Protein AF-S4RC47-F1 (afdb_monomer_lite)

Radius of gyration: 15.19 Å; chains: 1; bounding box: 41×26×42 Å

pLDDT: mean 75.84, std 15.86, range [33.41, 94.75]

InterPro domains:
  IPR037895 NudC domain-containing protein 1 [PTHR21664] (2-125)

Organism: Petromyzon marinus (NCBI:txid7757)

Structure (mmCIF, N/CA/C/O backbone):
data_AF-S4RC47-F1
#
_entry.id   AF-S4RC47-F1
#
loop_
_atom_site.group_PDB
_atom_site.id
_atom_site.type_symbol
_atom_site.label_atom_id
_atom_site.label_alt_id
_atom_site.label_comp_id
_atom_site.label_asym_id
_atom_site.label_entity_id
_atom_site.label_seq_id
_atom_site.pdbx_PDB_ins_code
_atom_site.Cartn_x
_atom_site.Cartn_y
_atom_site.Cartn_z
_atom_site.occupancy
_atom_site.B_iso_or_equiv
_atom_site.auth_seq_id
_atom_site.auth_comp_id
_atom_site.auth_asym_id
_atom_site.auth_atom_id
_atom_site.pdbx_PDB_model_num
ATOM 1 N N . LEU A 1 1 ? 26.929 2.313 8.946 1.00 33.41 1 LEU A N 1
ATOM 2 C CA . LEU A 1 1 ? 25.603 2.448 8.308 1.00 33.41 1 LEU A CA 1
ATOM 3 C C . LEU A 1 1 ? 25.153 3.893 8.477 1.00 33.41 1 LEU A C 1
ATOM 5 O O . LEU A 1 1 ? 24.708 4.271 9.552 1.00 33.41 1 LEU A O 1
ATOM 9 N N . THR A 1 2 ? 25.395 4.733 7.476 1.00 34.28 2 THR A N 1
ATOM 10 C CA . THR A 1 2 ? 24.920 6.121 7.437 1.00 34.28 2 THR A CA 1
ATOM 11 C C . THR A 1 2 ? 23.426 6.105 7.132 1.00 34.28 2 THR A C 1
ATOM 13 O O . THR A 1 2 ? 23.020 5.697 6.051 1.00 34.28 2 THR A O 1
ATOM 16 N N . CYS A 1 3 ? 22.600 6.494 8.103 1.00 36.94 3 CYS A N 1
ATOM 17 C CA . CYS A 1 3 ? 21.163 6.652 7.903 1.00 36.94 3 CYS A CA 1
ATOM 18 C C . CYS A 1 3 ? 20.924 7.939 7.099 1.00 36.94 3 CYS A C 1
ATOM 20 O O . CYS A 1 3 ? 21.033 9.042 7.635 1.00 36.94 3 CYS A O 1
ATOM 22 N N . SER A 1 4 ? 20.660 7.810 5.800 1.00 51.91 4 SER A N 1
ATOM 23 C CA . SER A 1 4 ? 20.229 8.912 4.941 1.00 51.91 4 SER A CA 1
ATOM 24 C C . SER A 1 4 ? 18.761 9.234 5.239 1.00 51.91 4 SER A C 1
ATOM 26 O O . SER A 1 4 ? 17.852 8.462 4.943 1.00 51.91 4 SER A O 1
ATOM 28 N N . HIS A 1 5 ? 18.508 10.385 5.865 1.00 50.28 5 HIS A N 1
ATOM 29 C CA . HIS A 1 5 ? 17.149 10.843 6.148 1.00 50.28 5 HIS A CA 1
ATOM 30 C C . HIS A 1 5 ? 16.464 11.292 4.847 1.00 50.28 5 HIS A C 1
ATOM 32 O O . HIS A 1 5 ? 16.756 12.368 4.328 1.00 50.28 5 HIS A O 1
ATOM 38 N N . CYS A 1 6 ? 15.545 10.478 4.327 1.00 50.69 6 CYS A N 1
ATOM 39 C CA . CYS A 1 6 ? 14.757 10.801 3.138 1.00 50.69 6 CYS A CA 1
ATOM 40 C C . CYS A 1 6 ? 13.330 11.174 3.555 1.00 50.69 6 CYS A C 1
ATOM 42 O O . CYS A 1 6 ? 12.600 10.35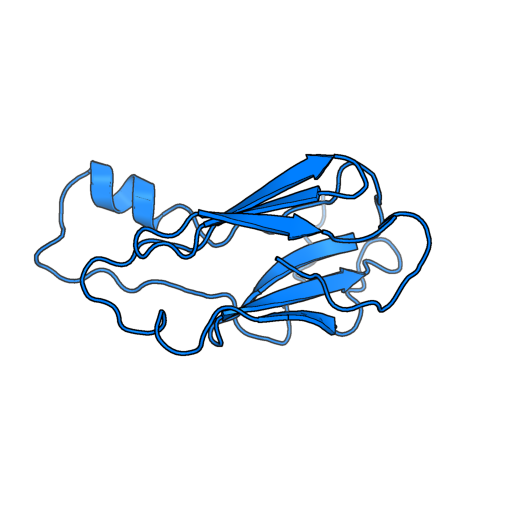2 4.109 1.00 50.69 6 CYS A O 1
ATOM 44 N N . ARG A 1 7 ? 12.929 12.429 3.323 1.00 56.97 7 ARG A N 1
ATOM 45 C CA . ARG A 1 7 ? 11.596 12.926 3.688 1.00 56.97 7 ARG A CA 1
ATOM 46 C C . ARG A 1 7 ? 10.622 12.745 2.528 1.00 56.97 7 ARG A C 1
ATOM 48 O O . ARG A 1 7 ? 10.822 13.309 1.455 1.00 56.97 7 ARG A O 1
ATOM 55 N N . VAL A 1 8 ? 9.539 12.012 2.769 1.00 59.19 8 VAL A N 1
ATOM 56 C CA . VAL A 1 8 ? 8.430 11.878 1.819 1.00 59.19 8 VAL A CA 1
ATOM 57 C C . VAL A 1 8 ? 7.672 13.211 1.731 1.00 59.19 8 VAL A C 1
ATOM 59 O O . VAL A 1 8 ? 7.368 13.824 2.754 1.00 59.19 8 VAL A O 1
ATOM 62 N N . ARG A 1 9 ? 7.412 13.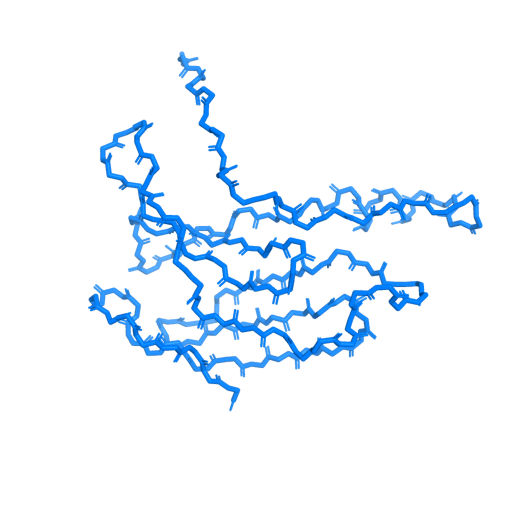703 0.510 1.00 58.03 9 ARG A N 1
ATOM 63 C CA . ARG A 1 9 ? 6.842 15.048 0.278 1.00 58.03 9 ARG A CA 1
ATOM 64 C C . ARG A 1 9 ? 5.355 15.173 0.620 1.00 58.03 9 ARG A C 1
ATOM 66 O O . ARG A 1 9 ? 4.923 16.271 0.958 1.00 58.03 9 ARG A O 1
ATOM 73 N N . ALA A 1 10 ? 4.582 14.088 0.542 1.00 60.25 10 ALA A N 1
ATOM 74 C CA . ALA A 1 10 ? 3.199 14.069 1.016 1.00 60.25 10 ALA A CA 1
ATOM 75 C C . ALA A 1 10 ? 3.161 13.404 2.395 1.00 60.25 10 ALA A C 1
ATOM 77 O O . ALA A 1 10 ? 3.670 12.294 2.547 1.00 60.25 10 ALA A O 1
ATOM 78 N N . GLY A 1 11 ? 2.603 14.102 3.388 1.00 59.56 11 GLY A N 1
ATOM 79 C CA . GLY A 1 11 ? 2.525 13.618 4.765 1.00 59.56 11 GLY A CA 1
ATOM 80 C C . GLY A 1 11 ? 1.859 12.246 4.846 1.00 59.56 11 GLY A C 1
ATOM 81 O O . GLY A 1 11 ? 0.835 12.007 4.200 1.00 59.56 11 GLY A O 1
ATOM 82 N N . VAL A 1 12 ? 2.466 11.362 5.632 1.00 64.50 12 VAL A N 1
ATOM 83 C CA . VAL A 1 12 ? 1.940 10.030 5.930 1.00 64.50 12 VAL A CA 1
ATOM 84 C C . VAL A 1 12 ? 0.650 10.179 6.738 1.00 64.50 12 VAL A C 1
ATOM 86 O O . VAL A 1 12 ? 0.547 11.091 7.565 1.00 64.50 12 VAL A O 1
ATOM 89 N N . ASP A 1 13 ? -0.347 9.335 6.462 1.00 68.31 13 ASP A N 1
ATOM 90 C CA . ASP A 1 13 ? -1.556 9.295 7.284 1.00 68.31 13 ASP A CA 1
ATOM 91 C C . ASP A 1 13 ? -1.202 8.882 8.715 1.00 68.31 13 ASP A C 1
ATOM 93 O O . ASP A 1 13 ? -0.564 7.851 8.949 1.00 68.31 13 ASP A O 1
ATOM 97 N N . GLU A 1 14 ? -1.597 9.731 9.653 1.00 61.88 14 GLU A N 1
ATOM 98 C CA . GLU A 1 14 ? -1.331 9.607 11.078 1.00 61.88 14 GLU A CA 1
ATOM 99 C C . GLU A 1 14 ? -2.673 9.715 11.786 1.00 61.88 14 GLU A C 1
ATOM 101 O O . GLU A 1 14 ? -3.432 10.655 11.546 1.00 61.88 14 GLU A O 1
ATOM 106 N N . VAL A 1 15 ? -2.971 8.743 12.643 1.00 60.62 15 VAL A N 1
ATOM 107 C CA . VAL A 1 15 ? -4.190 8.760 13.443 1.00 60.62 15 VAL A CA 1
ATOM 108 C C . VAL A 1 15 ? -3.845 9.270 14.837 1.00 60.62 15 VAL A C 1
ATOM 110 O O . VAL A 1 15 ? -3.019 8.675 15.532 1.00 60.62 15 VAL A O 1
ATOM 113 N N . GLU A 1 16 ? -4.459 10.385 15.233 1.00 62.06 16 GLU A N 1
ATOM 114 C CA . GLU A 1 16 ? -4.306 10.951 16.573 1.00 62.06 16 GLU A CA 1
ATOM 115 C C . GLU A 1 16 ? -5.125 10.142 17.589 1.00 62.06 16 GLU A C 1
ATOM 117 O O . GLU A 1 16 ? -6.277 9.783 17.347 1.00 62.06 16 GLU A O 1
ATOM 122 N N . LEU A 1 17 ? -4.510 9.832 18.730 1.00 54.00 17 LEU A N 1
ATOM 123 C CA . LEU A 1 17 ? -5.156 9.122 19.833 1.00 54.00 17 LEU A CA 1
ATOM 124 C C . LEU A 1 17 ? -6.070 10.086 20.604 1.00 54.00 17 LEU A C 1
ATOM 126 O O . LEU A 1 17 ? -5.607 11.145 21.025 1.00 54.00 17 LEU A O 1
ATOM 130 N N . SER A 1 18 ? -7.332 9.712 20.843 1.00 58.34 18 SER A N 1
ATOM 131 C CA . SER A 1 18 ? -8.187 10.406 21.819 1.00 58.34 18 SER A CA 1
ATOM 132 C C . SER A 1 18 ? -7.996 9.831 23.229 1.00 58.34 18 SER A C 1
ATOM 134 O O . SER A 1 18 ? -7.575 8.684 23.398 1.00 58.34 18 SER A O 1
ATOM 136 N N . GLU A 1 19 ? -8.294 10.625 24.262 1.00 58.50 19 GLU A N 1
ATOM 137 C CA . GLU A 1 19 ? -8.090 10.238 25.670 1.00 58.50 19 GLU A CA 1
ATOM 138 C C . GLU A 1 19 ? -8.930 9.017 26.094 1.00 58.50 19 GLU A C 1
ATOM 140 O O . GLU A 1 19 ? -8.516 8.248 26.961 1.00 58.50 19 GLU A O 1
ATOM 145 N N . ASP A 1 20 ? -10.054 8.770 25.417 1.00 58.53 20 ASP A N 1
ATOM 146 C CA . ASP A 1 20 ? -10.971 7.648 25.685 1.00 58.53 20 ASP A CA 1
ATOM 147 C C . ASP A 1 20 ? -10.392 6.275 25.297 1.00 58.53 20 ASP A C 1
ATOM 149 O O . ASP A 1 20 ? -10.937 5.222 25.632 1.00 58.53 20 ASP A O 1
ATOM 153 N N . LEU A 1 21 ? -9.278 6.279 24.569 1.00 53.34 21 LEU A N 1
ATOM 154 C CA . LEU A 1 21 ? -8.702 5.126 23.897 1.00 53.34 21 LEU A CA 1
ATOM 155 C C . LEU A 1 21 ? -7.391 4.661 24.562 1.00 53.34 21 LEU A C 1
ATOM 157 O O . LEU A 1 21 ? -6.588 3.948 23.977 1.00 53.34 21 LEU A O 1
ATOM 161 N N . TYR A 1 22 ? -7.144 5.017 25.822 1.00 56.03 22 TYR A N 1
ATOM 162 C CA . TYR A 1 22 ? -5.864 4.769 26.499 1.00 56.03 22 TYR A CA 1
ATOM 163 C C . TYR A 1 22 ? -5.728 3.348 27.096 1.00 56.03 22 TYR A C 1
ATOM 165 O O . TYR A 1 22 ? -5.578 3.154 28.300 1.00 56.03 22 TYR A O 1
ATOM 173 N N . THR A 1 23 ? -5.766 2.310 26.258 1.00 60.47 23 THR A N 1
ATOM 174 C CA . THR A 1 23 ? -5.413 0.925 26.645 1.00 60.47 23 THR A CA 1
ATOM 175 C C . THR A 1 23 ? -4.141 0.460 25.928 1.00 60.47 23 THR A C 1
ATOM 177 O O . THR A 1 23 ? -3.813 0.918 24.840 1.00 60.47 23 THR A O 1
ATOM 180 N N . ARG A 1 24 ? -3.371 -0.462 26.521 1.00 53.22 24 ARG A N 1
ATOM 181 C CA . ARG A 1 24 ? -2.114 -0.981 25.930 1.00 53.22 24 ARG A CA 1
ATOM 182 C C . ARG A 1 24 ? -2.290 -1.475 24.484 1.00 53.22 24 ARG A C 1
ATOM 184 O O . ARG A 1 24 ? -1.396 -1.303 23.658 1.00 53.22 24 ARG A O 1
ATOM 191 N N . ASP A 1 25 ? -3.443 -2.065 24.183 1.00 55.34 25 ASP A N 1
ATOM 192 C CA . ASP A 1 25 ? -3.770 -2.565 22.845 1.00 55.34 25 ASP A CA 1
ATOM 193 C C . ASP A 1 25 ? -3.993 -1.414 21.845 1.00 55.34 25 ASP A C 1
ATOM 195 O O . ASP A 1 25 ? -3.619 -1.530 20.681 1.00 55.34 25 ASP A O 1
ATOM 199 N N . HIS A 1 26 ? -4.449 -0.252 22.316 1.00 58.06 26 HIS A N 1
ATOM 200 C CA . HIS A 1 26 ? -4.558 0.975 21.529 1.00 58.06 26 HIS A CA 1
ATOM 201 C C . HIS A 1 26 ? -3.202 1.554 21.131 1.00 58.06 26 HIS A C 1
ATOM 203 O O . HIS A 1 26 ? -2.992 1.889 19.971 1.00 58.06 26 HIS A O 1
ATOM 209 N N . VAL A 1 27 ? -2.224 1.583 22.040 1.00 56.91 27 VAL A N 1
ATOM 210 C CA . VAL A 1 27 ? -0.856 2.010 21.690 1.00 56.91 27 VAL A CA 1
ATOM 211 C C . VAL A 1 27 ? -0.242 1.084 20.634 1.00 56.91 27 VAL A C 1
ATOM 213 O O . VAL A 1 27 ? 0.521 1.536 19.786 1.00 56.91 27 VAL A O 1
ATOM 216 N N . ARG A 1 28 ? -0.591 -0.209 20.640 1.00 55.25 28 ARG A N 1
ATOM 217 C CA . ARG A 1 28 ? -0.089 -1.175 19.653 1.00 55.25 28 ARG A CA 1
ATOM 218 C C . ARG A 1 28 ? -0.752 -1.010 18.284 1.00 55.25 28 ARG A C 1
ATOM 220 O O . ARG A 1 28 ? -0.054 -1.061 17.278 1.00 55.25 28 ARG A O 1
ATOM 227 N N . VAL A 1 29 ? -2.065 -0.793 18.253 1.00 55.53 29 VAL A N 1
ATOM 228 C CA . VAL A 1 29 ? -2.841 -0.628 17.014 1.00 55.53 29 VAL A CA 1
ATOM 229 C C . VAL A 1 29 ? -2.582 0.734 16.353 1.00 55.53 29 VAL A C 1
ATOM 231 O O . VAL A 1 29 ? -2.438 0.798 15.137 1.00 55.53 29 VAL A O 1
ATOM 234 N N . TYR A 1 30 ? -2.425 1.805 17.134 1.00 54.34 30 TYR A N 1
ATOM 235 C CA . TYR A 1 30 ? -2.141 3.158 16.627 1.00 54.34 30 TYR A CA 1
ATOM 236 C C . TYR A 1 30 ? -0.637 3.444 16.495 1.00 54.34 30 TYR A C 1
ATOM 238 O O . TYR A 1 30 ? -0.221 4.311 15.730 1.00 54.34 30 TYR A O 1
ATOM 246 N N . GLY A 1 31 ? 0.207 2.688 17.204 1.00 51.91 31 GLY A N 1
ATOM 247 C CA . GLY A 1 31 ? 1.664 2.715 17.048 1.00 51.91 31 GLY A CA 1
ATOM 248 C C . GLY A 1 31 ? 2.155 2.030 15.769 1.00 51.91 31 GLY A C 1
ATOM 249 O O . GLY A 1 31 ? 3.303 2.246 15.364 1.00 51.91 31 GLY A O 1
ATOM 250 N N . MET A 1 32 ? 1.296 1.249 15.103 1.00 52.47 32 MET A N 1
ATOM 251 C CA . MET A 1 32 ? 1.509 0.787 13.732 1.00 52.47 32 MET A CA 1
ATOM 252 C C . MET A 1 32 ? 1.294 1.969 12.787 1.00 52.47 32 MET A C 1
ATOM 254 O O . MET A 1 32 ? 0.223 2.195 12.225 1.00 52.47 32 MET A O 1
ATOM 258 N N . ARG A 1 33 ? 2.350 2.780 12.684 1.00 54.62 33 ARG A N 1
ATOM 259 C CA . ARG A 1 33 ? 2.528 3.796 11.646 1.00 54.62 33 ARG A CA 1
ATOM 260 C C . ARG A 1 33 ? 2.199 3.179 10.295 1.00 54.62 33 ARG A C 1
ATOM 262 O O . ARG A 1 33 ? 2.528 2.018 10.083 1.00 54.62 33 ARG A O 1
ATOM 269 N N . ASN A 1 34 ? 1.627 3.969 9.389 1.00 57.53 34 ASN A N 1
ATOM 270 C CA . ASN A 1 34 ? 1.506 3.626 7.975 1.00 57.53 34 ASN A CA 1
ATOM 271 C C . ASN A 1 34 ? 2.852 3.069 7.493 1.00 57.53 34 ASN A C 1
ATOM 273 O O . ASN A 1 34 ? 3.836 3.802 7.340 1.00 57.53 34 ASN A O 1
ATOM 277 N N . HIS A 1 35 ? 2.938 1.746 7.415 1.00 64.56 35 HIS A N 1
ATOM 278 C CA . HIS A 1 35 ? 4.195 1.091 7.138 1.00 64.56 35 HIS A CA 1
ATOM 279 C C . HIS A 1 35 ? 4.463 1.357 5.671 1.00 64.56 35 HIS A C 1
ATOM 281 O O . HIS A 1 35 ? 3.628 1.056 4.827 1.00 64.56 35 HIS A O 1
ATOM 287 N N . LEU A 1 36 ? 5.607 1.965 5.378 1.00 80.50 36 LEU A N 1
ATOM 288 C CA . LEU A 1 36 ? 6.117 1.980 4.022 1.00 80.50 36 LEU A CA 1
ATOM 289 C C . LEU A 1 36 ? 6.145 0.519 3.543 1.00 80.50 36 LEU A C 1
ATOM 291 O O . LEU A 1 36 ? 6.877 -0.298 4.104 1.00 80.50 36 LEU A O 1
ATOM 295 N N . VAL A 1 37 ? 5.304 0.180 2.572 1.00 89.06 37 VAL A N 1
ATOM 296 C CA . VAL A 1 37 ? 5.166 -1.185 2.070 1.00 89.06 37 VAL A CA 1
ATOM 297 C C . VAL A 1 37 ? 6.044 -1.320 0.843 1.00 89.06 37 VAL A C 1
ATOM 299 O O . VAL A 1 37 ? 5.763 -0.736 -0.202 1.00 89.06 37 VAL A O 1
ATOM 302 N N . ALA A 1 38 ? 7.133 -2.068 0.988 1.00 89.56 38 ALA A N 1
ATOM 303 C CA . ALA A 1 38 ? 7.943 -2.488 -0.145 1.00 89.56 38 ALA A CA 1
ATOM 304 C C . ALA A 1 38 ? 7.175 -3.525 -0.969 1.00 89.56 38 ALA A C 1
ATOM 306 O O . ALA A 1 38 ? 6.509 -4.394 -0.401 1.00 89.56 38 ALA A O 1
ATOM 307 N N . ASP A 1 39 ? 7.266 -3.429 -2.291 1.00 90.75 39 ASP A N 1
ATOM 308 C CA . ASP A 1 39 ? 6.682 -4.419 -3.190 1.00 90.75 39 ASP A CA 1
ATOM 309 C C . ASP A 1 39 ? 7.617 -5.631 -3.314 1.00 90.75 39 ASP A C 1
ATOM 311 O O . ASP A 1 39 ? 8.753 -5.477 -3.765 1.00 90.75 39 ASP A O 1
ATOM 315 N N . PRO A 1 40 ? 7.179 -6.846 -2.935 1.00 90.62 40 PRO A N 1
ATOM 316 C CA . PRO A 1 40 ? 7.994 -8.049 -3.100 1.00 90.62 40 PRO A CA 1
ATOM 317 C C . PRO A 1 40 ? 8.360 -8.355 -4.558 1.00 90.62 40 PRO A C 1
ATOM 319 O O . PRO A 1 40 ? 9.319 -9.086 -4.797 1.00 90.62 40 PRO A O 1
ATOM 322 N N . TRP A 1 41 ? 7.601 -7.816 -5.518 1.00 90.19 41 TRP A N 1
ATOM 323 C CA . TRP A 1 41 ? 7.760 -8.073 -6.949 1.00 90.19 41 TRP A CA 1
ATOM 324 C C . TRP A 1 41 ? 8.382 -6.900 -7.719 1.00 90.19 41 TRP A C 1
ATOM 326 O O . TRP A 1 41 ? 8.760 -7.070 -8.875 1.00 90.19 41 TRP A O 1
ATOM 336 N N . ASP A 1 42 ? 8.543 -5.735 -7.082 1.00 89.00 42 ASP A N 1
ATOM 337 C CA . ASP A 1 42 ? 9.263 -4.583 -7.631 1.00 89.00 42 ASP A CA 1
ATOM 338 C C . ASP A 1 42 ? 10.162 -3.952 -6.558 1.00 89.00 42 ASP A C 1
ATOM 340 O O . ASP A 1 42 ? 9.734 -3.142 -5.735 1.00 89.00 42 ASP A O 1
ATOM 344 N N . ALA A 1 43 ? 11.454 -4.283 -6.614 1.00 86.00 43 ALA 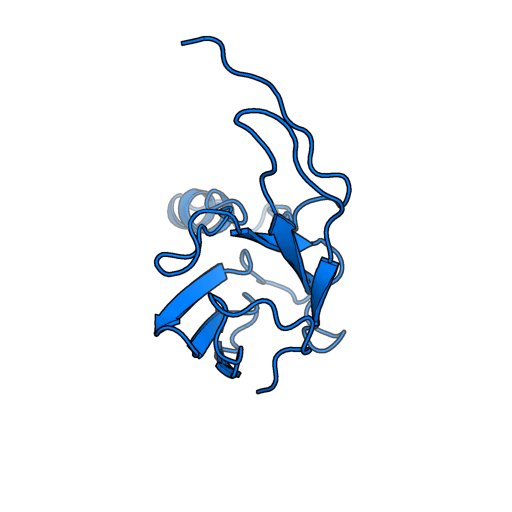A N 1
ATOM 345 C CA . ALA A 1 43 ? 12.458 -3.795 -5.669 1.00 86.00 43 ALA A CA 1
ATOM 346 C C . ALA A 1 43 ? 12.678 -2.271 -5.723 1.00 86.00 43 ALA A C 1
ATOM 348 O O . ALA A 1 43 ? 13.343 -1.716 -4.847 1.00 86.00 43 ALA A O 1
ATOM 349 N N . THR A 1 44 ? 12.156 -1.592 -6.747 1.00 87.56 44 THR A N 1
ATOM 350 C CA . THR A 1 44 ? 12.322 -0.147 -6.920 1.00 87.56 44 THR A CA 1
ATOM 351 C C . THR A 1 44 ? 11.159 0.657 -6.356 1.00 87.56 44 THR A C 1
ATOM 353 O O . THR A 1 44 ? 11.304 1.867 -6.194 1.00 87.56 44 THR A O 1
ATOM 356 N N . SER A 1 45 ? 10.031 0.028 -6.018 1.00 89.12 45 SER A N 1
ATOM 357 C CA . SER A 1 45 ? 8.826 0.736 -5.584 1.00 89.12 45 SER A CA 1
ATOM 358 C C . SER A 1 45 ? 8.482 0.480 -4.124 1.00 89.12 45 SER A C 1
ATOM 360 O O . SER A 1 45 ? 8.493 -0.641 -3.615 1.00 89.12 45 SER A O 1
ATOM 362 N N . VAL A 1 46 ? 8.089 1.558 -3.455 1.00 90.19 46 VAL A N 1
ATOM 363 C CA . VAL A 1 46 ? 7.520 1.533 -2.112 1.00 90.19 46 VAL A CA 1
ATOM 364 C C . VAL A 1 46 ? 6.205 2.297 -2.086 1.00 90.19 46 VAL A C 1
ATOM 366 O O . VAL A 1 46 ? 6.009 3.261 -2.831 1.00 90.19 46 VAL A O 1
ATOM 369 N N . TYR A 1 47 ? 5.302 1.869 -1.215 1.00 91.75 47 TYR A N 1
ATOM 370 C CA . TYR A 1 47 ? 3.938 2.369 -1.154 1.00 91.75 47 TYR A CA 1
ATOM 371 C C . TYR A 1 47 ? 3.601 2.847 0.253 1.00 91.75 47 TYR A C 1
ATOM 373 O O . TYR A 1 47 ? 4.092 2.310 1.243 1.00 91.75 47 TYR A O 1
ATOM 381 N N . TYR A 1 48 ? 2.771 3.875 0.351 1.00 90.38 48 TYR A N 1
ATOM 382 C CA . TYR A 1 48 ? 2.224 4.348 1.621 1.00 90.38 48 TYR A CA 1
ATOM 383 C C . TYR A 1 48 ? 0.879 5.025 1.379 1.00 90.38 48 TYR A C 1
ATOM 385 O O . TYR A 1 48 ? 0.570 5.406 0.247 1.00 90.38 48 TYR A O 1
ATOM 393 N N . VAL A 1 49 ? 0.086 5.210 2.433 1.00 88.31 49 VAL A N 1
ATOM 394 C CA . VAL A 1 49 ? -1.154 5.988 2.343 1.00 88.31 49 VAL A CA 1
ATOM 395 C C . VAL A 1 49 ? -0.944 7.384 2.922 1.00 88.31 49 VAL A C 1
ATOM 397 O O . VAL A 1 49 ? -0.416 7.551 4.023 1.00 88.31 49 VAL A O 1
ATOM 400 N N . ASP A 1 50 ? -1.308 8.405 2.149 1.00 86.75 50 ASP A N 1
ATOM 401 C CA . ASP A 1 50 ? -1.226 9.796 2.589 1.00 86.75 50 ASP A CA 1
ATOM 402 C C . ASP A 1 50 ? -2.456 10.226 3.403 1.00 86.75 50 ASP A C 1
ATOM 404 O O . ASP A 1 50 ? -3.499 9.573 3.386 1.00 86.75 50 ASP A O 1
ATOM 408 N N . ARG A 1 51 ? -2.357 11.377 4.080 1.00 80.19 51 ARG A N 1
ATOM 409 C CA . ARG A 1 51 ? -3.456 11.968 4.877 1.00 80.19 51 ARG A CA 1
ATOM 410 C C . ARG A 1 51 ? -4.749 12.239 4.094 1.00 80.19 51 ARG A C 1
ATOM 412 O O . ARG A 1 51 ? -5.777 12.531 4.691 1.00 80.19 51 ARG A O 1
ATOM 419 N N . ALA A 1 52 ? -4.708 12.195 2.762 1.00 82.81 52 ALA A N 1
ATOM 420 C CA . ALA A 1 52 ? -5.880 12.353 1.907 1.00 82.81 52 ALA A CA 1
ATOM 421 C C . ALA A 1 52 ? -6.497 11.000 1.497 1.00 82.81 52 ALA A C 1
ATOM 423 O O . ALA A 1 52 ? -7.358 10.970 0.615 1.00 82.81 52 ALA A O 1
ATOM 424 N N . GLY A 1 53 ? -6.054 9.888 2.095 1.00 84.69 53 GLY A N 1
ATOM 425 C CA . GLY A 1 53 ? -6.545 8.543 1.801 1.00 84.69 53 GLY A CA 1
ATOM 426 C C . GLY A 1 53 ? -6.107 8.025 0.431 1.00 84.69 53 GLY A C 1
ATOM 427 O O . GLY A 1 53 ? -6.792 7.189 -0.162 1.00 84.69 53 GLY A O 1
ATOM 428 N N . ARG A 1 54 ? -5.003 8.542 -0.122 1.00 89.88 54 ARG A N 1
ATOM 429 C CA . ARG A 1 54 ? -4.461 8.084 -1.407 1.00 89.88 54 ARG A CA 1
ATOM 430 C C . ARG A 1 54 ? -3.313 7.121 -1.174 1.00 89.88 54 ARG A C 1
ATOM 432 O O . ARG A 1 54 ? -2.398 7.436 -0.415 1.00 89.88 54 ARG A O 1
ATOM 439 N N . VAL A 1 55 ? -3.329 5.996 -1.881 1.00 92.00 55 VAL A N 1
ATOM 440 C CA . VAL A 1 55 ? -2.156 5.126 -1.980 1.00 92.00 55 VAL A CA 1
ATOM 441 C C . VAL A 1 55 ? -1.175 5.802 -2.927 1.00 92.00 55 VAL A C 1
ATOM 443 O O . VAL A 1 55 ? -1.496 6.068 -4.087 1.00 92.00 55 VAL A O 1
ATOM 446 N N . GLN A 1 56 ? 0.003 6.111 -2.411 1.00 92.19 56 GLN A N 1
ATOM 447 C CA . GLN A 1 56 ? 1.090 6.766 -3.116 1.00 92.19 56 GLN A CA 1
ATOM 448 C C . GLN A 1 56 ? 2.177 5.740 -3.413 1.00 92.19 56 GLN A C 1
ATOM 450 O O . GLN A 1 56 ? 2.637 5.054 -2.502 1.00 92.19 56 GLN A O 1
ATOM 455 N N . ARG A 1 57 ? 2.615 5.668 -4.669 1.00 92.06 57 ARG A N 1
ATOM 456 C CA . ARG A 1 57 ? 3.810 4.933 -5.087 1.00 92.06 57 ARG A CA 1
ATOM 457 C C . ARG A 1 57 ? 4.993 5.886 -5.136 1.00 92.06 57 ARG A C 1
ATOM 459 O O . ARG A 1 57 ? 4.911 6.946 -5.754 1.00 92.06 57 ARG A O 1
ATOM 466 N N . VAL A 1 58 ? 6.112 5.489 -4.551 1.00 89.69 58 VAL A N 1
ATOM 467 C CA . VAL A 1 58 ? 7.394 6.184 -4.667 1.00 89.69 58 VAL A CA 1
ATOM 468 C C . VAL A 1 58 ? 8.406 5.212 -5.234 1.00 89.69 58 VAL A C 1
ATOM 470 O O . VAL A 1 58 ? 8.592 4.127 -4.692 1.00 89.69 58 VAL A O 1
ATOM 473 N N . ARG A 1 59 ? 9.073 5.618 -6.314 1.00 87.75 59 ARG A N 1
ATOM 474 C CA . ARG A 1 59 ? 10.217 4.878 -6.839 1.00 87.75 59 ARG A CA 1
ATOM 475 C C . ARG A 1 59 ? 11.494 5.334 -6.149 1.00 87.75 59 ARG A C 1
ATOM 477 O O . ARG A 1 59 ? 11.714 6.534 -5.992 1.00 87.75 59 ARG A O 1
ATOM 484 N N . VAL A 1 60 ? 12.327 4.390 -5.752 1.00 82.75 60 VAL A N 1
ATOM 485 C CA . VAL A 1 60 ? 13.664 4.622 -5.214 1.00 82.75 60 VAL A CA 1
ATOM 486 C C . VAL A 1 60 ? 14.634 4.562 -6.391 1.00 82.75 60 VAL A C 1
ATOM 488 O O . VAL A 1 60 ? 14.855 3.502 -6.969 1.00 82.75 60 VAL A O 1
ATOM 491 N N . ALA A 1 61 ? 15.173 5.712 -6.792 1.00 69.69 61 ALA A N 1
ATOM 492 C CA . ALA A 1 61 ? 16.141 5.812 -7.878 1.00 69.69 61 ALA A CA 1
ATOM 493 C C . ALA A 1 61 ? 17.535 6.009 -7.276 1.00 69.69 61 ALA A C 1
ATOM 495 O O . ALA A 1 61 ? 17.817 7.084 -6.770 1.00 69.69 61 ALA A O 1
ATOM 496 N N . LEU A 1 62 ? 18.409 4.996 -7.333 1.00 64.94 62 LEU A N 1
ATOM 497 C CA . LEU A 1 62 ? 19.694 4.957 -6.605 1.00 64.94 62 LEU A CA 1
ATOM 498 C C . LEU A 1 62 ? 19.521 5.076 -5.077 1.00 64.94 62 LEU A C 1
ATOM 500 O O . LEU A 1 62 ? 18.543 5.620 -4.571 1.00 64.94 62 LEU A O 1
ATOM 504 N N . ASP A 1 63 ? 20.498 4.563 -4.333 1.00 64.81 63 ASP A N 1
ATOM 505 C CA . ASP A 1 63 ? 20.428 4.169 -2.912 1.00 64.81 63 ASP A CA 1
ATOM 506 C C . ASP A 1 63 ? 19.971 5.249 -1.899 1.00 64.81 63 ASP A C 1
ATOM 508 O O . ASP A 1 63 ? 19.879 4.981 -0.702 1.00 64.81 63 ASP A O 1
ATOM 512 N N . THR A 1 64 ? 19.694 6.483 -2.338 1.00 59.88 64 THR A N 1
ATOM 513 C CA . THR A 1 64 ? 19.252 7.597 -1.485 1.00 59.88 64 THR A CA 1
ATOM 514 C C . THR A 1 64 ? 18.245 8.574 -2.116 1.00 59.88 64 THR A C 1
ATOM 516 O O . THR A 1 64 ? 17.853 9.522 -1.434 1.00 59.88 64 THR A O 1
ATOM 519 N N . TYR A 1 65 ? 17.791 8.398 -3.368 1.00 73.62 65 TYR A N 1
ATOM 520 C CA . TYR A 1 65 ? 16.858 9.353 -3.988 1.00 73.62 65 TYR A CA 1
ATOM 521 C C . TYR A 1 65 ? 15.450 8.769 -4.142 1.00 73.62 65 TYR A C 1
ATOM 523 O O . TYR A 1 65 ? 15.212 7.801 -4.861 1.00 73.62 65 TYR A O 1
ATOM 531 N N . LEU A 1 66 ? 14.491 9.398 -3.462 1.00 78.94 66 LEU A N 1
ATOM 532 C CA . LEU A 1 66 ? 13.070 9.116 -3.627 1.00 78.94 66 LEU A CA 1
ATOM 533 C C . LEU A 1 66 ? 12.518 9.963 -4.775 1.00 78.94 66 LEU A C 1
ATOM 535 O O . LEU A 1 66 ? 12.602 11.193 -4.754 1.00 78.94 66 LEU A O 1
ATOM 539 N N . GLY A 1 67 ? 11.923 9.296 -5.758 1.00 82.62 67 GLY A N 1
ATOM 540 C CA . GLY A 1 67 ? 11.159 9.927 -6.821 1.00 82.62 67 GLY A CA 1
ATOM 541 C C . GLY A 1 67 ? 9.923 10.660 -6.293 1.00 82.62 67 GLY A C 1
ATOM 542 O O . GLY A 1 67 ? 9.555 10.586 -5.118 1.00 82.62 67 GLY A O 1
ATOM 543 N N . THR A 1 68 ? 9.256 11.388 -7.185 1.00 87.19 68 THR A N 1
ATOM 544 C CA . THR A 1 68 ? 8.009 12.079 -6.832 1.00 87.19 68 THR A CA 1
ATOM 545 C C . THR A 1 68 ? 6.911 11.047 -6.539 1.00 87.19 68 THR A C 1
ATOM 547 O O . THR A 1 68 ? 6.712 10.163 -7.371 1.00 87.19 68 THR A O 1
ATOM 550 N N . PRO A 1 69 ? 6.194 11.141 -5.399 1.00 89.81 69 PRO A N 1
ATOM 551 C CA . PRO A 1 69 ? 5.059 10.267 -5.119 1.00 89.81 69 PRO A CA 1
ATOM 552 C C . PRO A 1 69 ? 3.976 10.377 -6.199 1.00 89.81 69 PRO A C 1
ATOM 554 O O . PRO A 1 69 ? 3.564 11.486 -6.550 1.00 89.81 69 PRO A O 1
ATOM 557 N N . VAL A 1 70 ? 3.517 9.234 -6.709 1.00 91.12 70 VAL A N 1
ATOM 558 C CA . VAL A 1 70 ? 2.455 9.126 -7.717 1.00 91.12 70 VAL A CA 1
ATOM 559 C C . VAL A 1 70 ? 1.239 8.439 -7.088 1.00 91.12 70 VAL A C 1
ATOM 561 O O . VAL A 1 70 ? 1.379 7.319 -6.592 1.00 91.12 70 VAL A O 1
ATOM 564 N N . PRO A 1 71 ? 0.045 9.057 -7.103 1.00 92.06 71 PRO A N 1
ATOM 565 C CA . PRO A 1 71 ? -1.150 8.429 -6.560 1.00 92.06 71 PRO A CA 1
ATOM 566 C C . PRO A 1 71 ? -1.611 7.299 -7.484 1.00 92.06 71 PRO A C 1
ATOM 568 O O . PRO A 1 71 ? -1.910 7.542 -8.650 1.00 92.06 71 PRO A O 1
ATOM 571 N N . VAL A 1 72 ? -1.705 6.083 -6.950 1.00 93.38 72 VAL A N 1
ATOM 572 C CA . VAL A 1 72 ? -2.159 4.891 -7.691 1.00 93.38 72 VAL A CA 1
ATOM 573 C C . VAL A 1 72 ? -3.575 4.468 -7.310 1.00 93.38 72 VAL A C 1
ATOM 575 O O . VAL A 1 72 ? -4.249 3.817 -8.094 1.00 93.38 72 VAL A O 1
ATOM 578 N N . PHE A 1 73 ? -4.063 4.871 -6.135 1.00 92.81 73 PHE A N 1
ATOM 579 C CA . PHE A 1 73 ? -5.423 4.581 -5.681 1.00 92.81 73 PHE A CA 1
ATOM 580 C C . PHE A 1 73 ? -5.933 5.674 -4.737 1.00 92.81 73 PHE A C 1
ATOM 582 O O . PHE A 1 73 ? -5.141 6.390 -4.115 1.00 92.81 73 PHE A O 1
ATOM 589 N N . ARG A 1 74 ? -7.255 5.794 -4.589 1.00 90.88 74 ARG A N 1
ATOM 590 C CA . ARG A 1 74 ? -7.894 6.703 -3.631 1.00 90.88 74 ARG A CA 1
ATOM 591 C C . ARG A 1 74 ? -9.055 6.006 -2.927 1.00 90.88 74 ARG A C 1
ATOM 593 O O . ARG A 1 74 ? -9.991 5.567 -3.584 1.00 90.88 74 ARG A O 1
ATOM 600 N N . LEU A 1 75 ? -9.014 5.987 -1.597 1.00 86.94 75 LEU A N 1
ATOM 601 C CA . LEU A 1 75 ? -10.142 5.584 -0.759 1.00 86.94 75 LEU A CA 1
ATOM 602 C C . LEU A 1 75 ? -11.323 6.550 -0.946 1.00 86.94 75 LEU A C 1
ATOM 604 O O . LEU A 1 75 ? -11.129 7.751 -1.156 1.00 86.94 75 LEU A O 1
ATOM 608 N N . ALA A 1 76 ? -12.554 6.042 -0.845 1.00 79.25 76 ALA A N 1
ATOM 609 C CA . ALA A 1 76 ? -13.741 6.894 -0.837 1.00 79.25 76 ALA A CA 1
ATOM 610 C C . ALA A 1 76 ? -13.618 7.952 0.281 1.00 79.25 76 ALA A C 1
ATOM 612 O O . ALA A 1 76 ? -13.146 7.661 1.379 1.00 79.25 76 ALA A O 1
ATOM 613 N N . ARG A 1 77 ? -13.992 9.204 -0.019 1.00 63.38 77 ARG A N 1
ATOM 614 C CA . ARG A 1 77 ? -13.627 10.430 0.732 1.00 63.38 77 ARG A CA 1
ATOM 615 C C . ARG A 1 77 ? -14.239 10.550 2.144 1.00 63.38 77 ARG A C 1
ATOM 617 O O . ARG A 1 77 ? -14.217 11.630 2.718 1.00 63.38 77 ARG A O 1
ATOM 624 N N . GLU A 1 78 ? -14.775 9.476 2.705 1.00 62.81 78 GLU A N 1
ATOM 625 C CA . GLU A 1 78 ? -15.561 9.475 3.948 1.00 62.81 78 GLU A CA 1
ATOM 626 C C . GLU A 1 78 ? -14.823 8.844 5.140 1.00 62.81 78 GLU A C 1
ATOM 628 O O . GLU A 1 78 ? -15.301 8.904 6.267 1.00 62.81 78 GLU A O 1
ATOM 633 N N . VAL A 1 79 ? -13.628 8.291 4.914 1.00 59.53 79 VAL A N 1
ATOM 634 C CA . VAL A 1 79 ? -12.838 7.604 5.952 1.00 59.53 79 VAL A CA 1
ATOM 635 C C . VAL A 1 79 ? -12.091 8.589 6.871 1.00 59.53 79 VAL A C 1
ATOM 637 O O . VAL A 1 79 ? -11.829 8.308 8.042 1.00 59.53 79 VAL A O 1
ATOM 640 N N . ALA A 1 80 ? -11.731 9.770 6.358 1.00 59.84 80 ALA A N 1
ATOM 641 C CA . ALA A 1 80 ? -11.008 10.780 7.126 1.00 59.84 80 ALA A CA 1
ATOM 642 C C . ALA A 1 80 ? -11.931 11.404 8.188 1.00 59.84 80 ALA A C 1
ATOM 644 O O . ALA A 1 80 ? -12.791 12.221 7.867 1.00 59.84 80 ALA A O 1
ATOM 645 N N . GLY A 1 81 ? -11.742 11.015 9.453 1.00 60.91 81 GLY A N 1
ATOM 646 C CA . GLY A 1 81 ? -12.517 11.518 10.592 1.00 60.91 81 GLY A CA 1
ATOM 647 C C . GLY A 1 81 ? -13.582 10.560 11.129 1.00 60.91 81 GLY A C 1
ATOM 648 O O . GLY A 1 81 ? -14.346 10.956 12.007 1.00 60.91 81 GLY A O 1
ATOM 649 N N . SER A 1 82 ? -13.642 9.311 10.650 1.00 67.19 82 SER A N 1
ATOM 650 C CA . SER A 1 82 ? -14.526 8.305 11.246 1.00 67.19 82 SER A CA 1
ATOM 651 C C . SER A 1 82 ? -14.121 8.037 12.710 1.00 67.19 82 SER A C 1
ATOM 653 O O . SER A 1 82 ? -12.949 7.738 12.970 1.00 67.19 82 SER A O 1
ATOM 655 N N . PRO A 1 83 ? -15.048 8.143 13.681 1.00 66.94 83 PRO A N 1
ATOM 656 C CA . PRO A 1 83 ? -14.736 7.890 15.084 1.00 66.94 83 PRO A CA 1
ATOM 657 C C . PRO A 1 83 ? -14.295 6.435 15.279 1.00 66.94 83 PRO A C 1
ATOM 659 O O . PRO A 1 83 ? -14.914 5.516 14.747 1.00 66.94 83 PRO A O 1
ATOM 662 N N . GLY A 1 84 ? -13.210 6.227 16.028 1.00 68.56 84 GLY A N 1
ATOM 663 C CA . GLY A 1 84 ? -12.638 4.894 16.256 1.00 68.56 84 GLY A CA 1
ATOM 664 C C . GLY A 1 84 ? -11.838 4.326 15.079 1.00 68.56 84 GLY A C 1
ATOM 665 O O . GLY A 1 84 ? -11.452 3.160 15.125 1.00 68.56 84 GLY A O 1
ATOM 666 N N . ARG A 1 85 ? -11.563 5.126 14.037 1.00 75.56 85 ARG A N 1
ATOM 667 C CA . ARG A 1 85 ? -10.663 4.722 12.954 1.00 75.56 85 ARG A CA 1
ATOM 668 C C . ARG A 1 85 ? -9.272 4.407 13.503 1.00 75.56 85 ARG A C 1
ATOM 670 O O . ARG A 1 85 ? -8.730 5.162 14.310 1.00 75.56 85 ARG A O 1
ATOM 677 N N . VAL A 1 86 ? -8.693 3.321 13.009 1.00 75.31 86 VAL A N 1
ATOM 678 C CA . VAL A 1 86 ? -7.295 2.928 13.221 1.00 75.31 86 VAL A CA 1
ATOM 679 C C . VAL A 1 86 ? -6.460 3.236 11.974 1.00 75.31 86 VAL A C 1
ATOM 681 O O . VAL A 1 86 ? -7.001 3.623 10.937 1.00 75.31 86 VAL A O 1
ATOM 684 N N . SER A 1 87 ? -5.137 3.078 12.044 1.00 77.25 87 SER A N 1
ATOM 685 C CA . SER A 1 87 ? -4.258 3.301 10.890 1.00 77.25 87 SER A CA 1
ATOM 686 C C . SER A 1 87 ? -4.683 2.472 9.675 1.00 77.25 87 SER A C 1
ATOM 688 O O . SER A 1 87 ? -4.911 1.263 9.776 1.00 77.25 87 SER A O 1
ATOM 690 N N . THR A 1 88 ? -4.720 3.104 8.501 1.00 83.69 88 THR A N 1
ATOM 691 C CA . THR A 1 88 ? -4.827 2.374 7.234 1.00 83.69 88 THR A CA 1
ATOM 692 C C . THR A 1 88 ? -3.615 1.465 7.058 1.00 83.69 88 THR A C 1
ATOM 694 O O . THR A 1 88 ? -2.482 1.837 7.368 1.00 83.69 88 THR A O 1
ATOM 697 N N . SER A 1 89 ? -3.857 0.262 6.547 1.00 85.56 89 SER A N 1
ATOM 698 C CA . SER A 1 89 ? -2.817 -0.738 6.309 1.00 85.56 89 SER A CA 1
ATOM 699 C C . SER A 1 89 ? -2.999 -1.381 4.945 1.00 85.56 89 SER A C 1
ATOM 701 O O . SER A 1 89 ? -4.116 -1.484 4.438 1.00 85.56 89 SER A O 1
ATOM 703 N N . MET A 1 90 ? -1.895 -1.811 4.340 1.00 89.62 90 MET A N 1
ATOM 704 C CA . MET A 1 90 ? -1.917 -2.492 3.052 1.00 89.62 90 MET A CA 1
ATOM 705 C C . MET A 1 90 ? -0.957 -3.676 3.033 1.00 89.62 90 MET A C 1
ATOM 707 O O . MET A 1 90 ? 0.038 -3.696 3.758 1.00 89.62 90 MET A O 1
ATOM 711 N N . HIS A 1 91 ? -1.254 -4.655 2.186 1.00 91.62 91 HIS A N 1
ATOM 712 C CA . HIS A 1 91 ? -0.421 -5.832 1.987 1.00 91.62 91 HIS A CA 1
ATOM 713 C C . HIS A 1 91 ? -0.547 -6.325 0.547 1.00 91.62 91 HIS A C 1
ATOM 715 O O . HIS A 1 91 ? -1.654 -6.436 0.023 1.00 91.62 91 HIS A O 1
ATOM 721 N N . PHE A 1 92 ? 0.564 -6.665 -0.099 1.00 93.38 92 PHE A N 1
ATOM 722 C CA . PHE A 1 92 ? 0.513 -7.246 -1.435 1.00 93.38 92 PHE A CA 1
ATOM 723 C C . PHE A 1 92 ? 0.230 -8.748 -1.366 1.00 93.38 92 PHE A C 1
ATOM 725 O O . PHE A 1 92 ? 0.933 -9.497 -0.694 1.00 93.38 92 PHE A O 1
ATOM 732 N N . LEU A 1 93 ? -0.829 -9.189 -2.043 1.00 93.25 93 LEU A N 1
ATOM 733 C CA . LEU A 1 93 ? -1.273 -10.588 -2.043 1.00 93.25 93 LEU A CA 1
ATOM 734 C C . LEU A 1 93 ? -0.635 -11.390 -3.186 1.00 93.25 93 LEU A C 1
ATOM 736 O O . LEU A 1 93 ? -0.458 -12.597 -3.070 1.00 93.25 93 LEU A O 1
ATOM 740 N N . SER A 1 94 ? -0.334 -10.719 -4.300 1.00 93.12 94 SER A N 1
ATOM 741 C CA . SER A 1 94 ? 0.323 -11.274 -5.491 1.00 93.12 94 SER A CA 1
ATOM 742 C C . SER A 1 94 ? 0.909 -10.142 -6.349 1.00 93.12 94 SER A C 1
ATOM 744 O O . SER A 1 94 ? 0.711 -8.965 -6.031 1.00 93.12 94 SER A O 1
ATOM 746 N N . GLU A 1 95 ? 1.545 -10.477 -7.474 1.00 91.50 95 GLU A N 1
ATOM 747 C CA . GLU A 1 95 ? 2.067 -9.540 -8.493 1.00 91.50 95 GLU A CA 1
ATOM 748 C C . GLU A 1 95 ? 1.042 -8.510 -8.984 1.00 91.50 95 GLU A C 1
ATOM 750 O O . GLU A 1 95 ? 1.415 -7.397 -9.350 1.00 91.50 95 GLU A O 1
ATOM 755 N N . GLU A 1 96 ? -0.248 -8.855 -8.930 1.00 93.12 96 GLU A N 1
ATOM 756 C CA . GLU A 1 96 ? -1.332 -8.046 -9.498 1.00 93.12 96 GLU A CA 1
ATOM 757 C C . GLU A 1 96 ? -2.436 -7.695 -8.492 1.00 93.12 96 GLU A C 1
ATOM 759 O O . GLU A 1 96 ? -3.434 -7.066 -8.854 1.00 93.12 96 GLU A O 1
ATOM 764 N N . ARG A 1 97 ? -2.286 -8.102 -7.221 1.00 94.06 97 ARG A N 1
ATOM 765 C CA . ARG A 1 97 ? -3.297 -7.876 -6.175 1.00 94.06 97 ARG A CA 1
ATOM 766 C C . ARG A 1 97 ? -2.723 -7.267 -4.905 1.00 94.06 97 ARG A C 1
ATOM 768 O O . ARG A 1 97 ? -1.698 -7.728 -4.398 1.00 94.06 97 ARG A O 1
ATOM 775 N N . ALA A 1 98 ? -3.461 -6.326 -4.325 1.00 94.56 98 ALA A N 1
ATOM 776 C CA . ALA A 1 98 ? -3.187 -5.763 -3.006 1.00 94.56 98 ALA A CA 1
ATOM 777 C C . ALA A 1 98 ? -4.438 -5.805 -2.120 1.00 94.56 98 ALA A C 1
ATOM 779 O O . ALA A 1 98 ? -5.547 -5.609 -2.597 1.00 94.56 98 ALA A O 1
ATOM 780 N N . ALA A 1 99 ? -4.261 -6.043 -0.826 1.00 93.94 99 ALA A N 1
ATOM 781 C CA . ALA A 1 99 ? -5.269 -5.801 0.194 1.00 93.94 99 ALA A CA 1
ATOM 782 C C . ALA A 1 99 ? -5.040 -4.411 0.798 1.00 93.94 99 ALA A C 1
ATOM 784 O O . ALA A 1 99 ? -3.904 -4.072 1.132 1.00 93.94 99 ALA A O 1
ATOM 785 N N . LEU A 1 100 ? -6.104 -3.629 0.964 1.00 91.69 100 LEU A N 1
ATOM 786 C CA . LEU A 1 100 ? -6.086 -2.312 1.596 1.00 91.69 100 LEU A CA 1
ATOM 787 C C . LEU A 1 100 ? -7.205 -2.240 2.638 1.00 91.69 100 LEU A C 1
ATOM 789 O O . LEU A 1 100 ? -8.379 -2.339 2.299 1.00 91.69 100 LEU A O 1
ATOM 793 N N . CYS A 1 101 ? -6.842 -2.063 3.903 1.00 89.25 101 CYS A N 1
ATOM 794 C CA . CYS A 1 101 ? -7.785 -1.843 4.992 1.00 89.25 101 CYS A CA 1
ATOM 795 C C . CYS A 1 101 ? -7.854 -0.348 5.302 1.00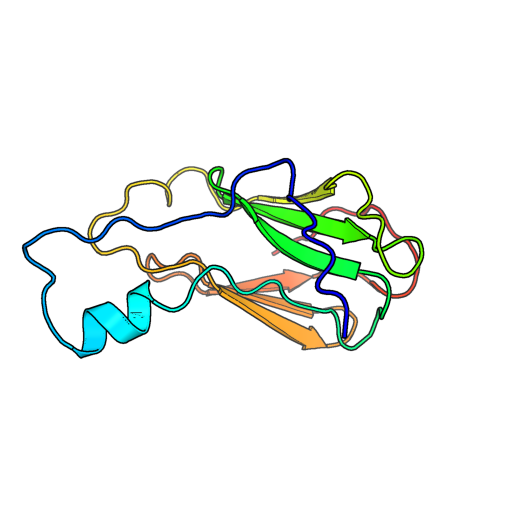 89.25 101 CYS A C 1
ATOM 797 O O . CYS A 1 101 ? -6.836 0.256 5.643 1.00 89.25 101 CYS A O 1
ATOM 799 N N . ASP A 1 102 ? -9.042 0.245 5.211 1.00 85.62 102 ASP A N 1
ATOM 800 C CA . ASP A 1 102 ? -9.256 1.683 5.419 1.00 85.62 102 ASP A CA 1
ATOM 801 C C . ASP A 1 102 ? -9.099 2.129 6.888 1.00 85.62 102 ASP A C 1
ATOM 803 O O . ASP A 1 102 ? -8.938 3.320 7.170 1.00 85.62 102 ASP A O 1
ATOM 807 N N . GLY A 1 103 ? -9.077 1.169 7.816 1.00 80.56 103 GLY A N 1
ATOM 808 C CA . GLY A 1 103 ? -9.006 1.403 9.255 1.00 80.56 103 GLY A CA 1
ATOM 809 C C . GLY A 1 103 ? -10.346 1.786 9.891 1.00 80.56 103 GLY A C 1
ATOM 810 O O . GLY A 1 103 ? -10.395 2.005 11.095 1.00 80.56 103 GLY A O 1
ATOM 811 N N . ALA A 1 104 ? -11.428 1.849 9.113 1.00 83.38 104 ALA A N 1
ATOM 812 C CA . ALA A 1 104 ? -12.791 2.155 9.550 1.00 83.38 104 ALA A CA 1
ATOM 813 C C . ALA A 1 104 ? -13.752 0.955 9.398 1.00 83.38 104 ALA A C 1
ATOM 815 O O . ALA A 1 104 ? -14.951 1.087 9.632 1.00 83.38 104 ALA A O 1
ATOM 816 N N . GLY A 1 105 ? -13.227 -0.225 9.046 1.00 80.69 105 GLY A N 1
ATOM 817 C CA . GLY A 1 105 ? -13.981 -1.480 8.962 1.00 80.69 105 GLY A CA 1
ATOM 818 C C . GLY A 1 105 ? -14.129 -2.041 7.547 1.00 80.69 105 GLY A C 1
ATOM 819 O O . GLY A 1 105 ? -14.745 -3.094 7.386 1.00 80.69 105 GLY A O 1
ATOM 820 N N . THR A 1 106 ? -13.541 -1.396 6.535 1.00 87.31 106 THR A N 1
ATOM 821 C CA . THR A 1 106 ? -13.578 -1.863 5.145 1.00 87.31 106 THR A CA 1
ATOM 822 C C . THR A 1 106 ? -12.243 -2.475 4.739 1.00 87.31 106 THR A C 1
ATOM 824 O O . THR A 1 106 ? -11.186 -1.849 4.849 1.00 87.31 106 THR A O 1
ATOM 827 N N . LEU A 1 107 ? -12.302 -3.690 4.192 1.00 90.12 107 LEU A N 1
ATOM 828 C CA . LEU A 1 107 ? -11.189 -4.340 3.509 1.00 90.12 107 LEU A CA 1
ATOM 829 C C . LEU A 1 107 ? -11.459 -4.345 2.003 1.00 90.12 107 LEU A C 1
ATOM 831 O O . LEU A 1 107 ? -12.436 -4.931 1.543 1.00 90.12 107 LEU A O 1
ATOM 835 N N . LEU A 1 108 ? -10.572 -3.716 1.244 1.00 92.69 108 LEU A N 1
ATOM 836 C CA . LEU A 1 108 ? -10.595 -3.680 -0.212 1.00 92.69 108 LEU A CA 1
ATOM 837 C C . LEU A 1 108 ? -9.551 -4.653 -0.758 1.00 92.69 108 LEU A C 1
ATOM 839 O O . LEU A 1 108 ? -8.417 -4.692 -0.277 1.00 92.69 108 LEU A O 1
ATOM 843 N N . VAL A 1 109 ? -9.923 -5.409 -1.787 1.00 94.75 109 VAL A N 1
ATOM 844 C CA . VAL A 1 109 ? -8.978 -6.156 -2.621 1.00 94.75 109 VAL A CA 1
ATOM 845 C C . VAL A 1 109 ? -8.854 -5.386 -3.922 1.00 94.75 109 VAL A C 1
ATOM 847 O O . VAL A 1 109 ? -9.857 -5.132 -4.566 1.00 94.75 109 VAL A O 1
ATOM 850 N N . LEU A 1 110 ? -7.639 -4.985 -4.273 1.00 94.69 110 LEU A N 1
ATOM 851 C CA . LEU A 1 110 ? -7.357 -4.118 -5.406 1.00 94.69 110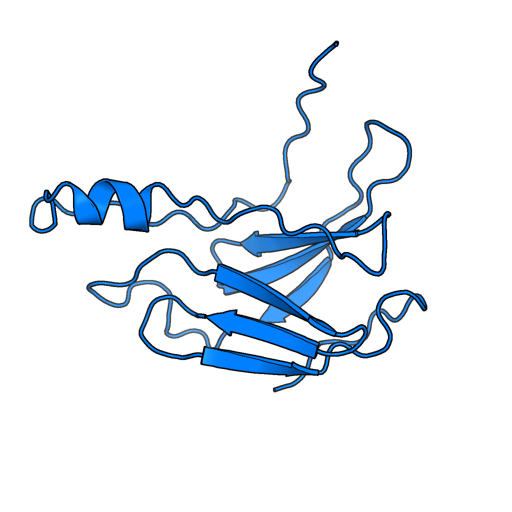 LEU A CA 1
ATOM 852 C C . LEU A 1 110 ? -6.675 -4.906 -6.521 1.00 94.69 110 LEU A C 1
ATOM 854 O O . LEU A 1 110 ? -5.752 -5.685 -6.260 1.00 94.69 110 LEU A O 1
ATOM 858 N N . HIS A 1 111 ? -7.095 -4.675 -7.761 1.00 94.25 111 HIS A N 1
ATOM 859 C CA . HIS A 1 111 ? -6.345 -5.008 -8.963 1.00 94.25 111 HIS A CA 1
ATOM 860 C C . HIS A 1 111 ? -5.302 -3.921 -9.228 1.00 94.25 111 HIS A C 1
ATOM 862 O O . HIS A 1 111 ? -5.643 -2.762 -9.451 1.00 94.25 111 HIS A O 1
ATOM 868 N N . THR A 1 112 ? -4.024 -4.290 -9.229 1.00 92.50 112 THR A N 1
ATOM 869 C CA . THR A 1 112 ? -2.922 -3.334 -9.413 1.00 92.50 112 THR A CA 1
ATOM 870 C C . THR A 1 112 ? -2.329 -3.348 -10.817 1.00 92.50 112 THR A C 1
ATOM 872 O O . THR A 1 112 ? -1.504 -2.495 -11.130 1.00 92.50 112 THR A O 1
ATOM 875 N N . GLY A 1 113 ? -2.683 -4.353 -11.627 1.00 88.12 113 GLY A N 1
ATOM 876 C CA . GLY A 1 113 ? -1.931 -4.707 -12.833 1.00 88.12 113 GLY A CA 1
ATOM 877 C C . GLY A 1 113 ? -0.553 -5.282 -12.493 1.00 88.12 113 GLY A C 1
ATOM 878 O O . GLY A 1 113 ? -0.197 -5.396 -11.317 1.00 88.12 113 GLY A O 1
ATOM 879 N N . ALA A 1 114 ? 0.219 -5.639 -13.519 1.00 84.81 114 ALA A N 1
ATOM 880 C CA . ALA A 1 114 ? 1.562 -6.190 -13.371 1.00 84.81 114 ALA A CA 1
ATOM 881 C C . ALA A 1 114 ? 2.545 -5.110 -12.891 1.00 84.81 114 ALA A C 1
ATOM 883 O O . ALA A 1 114 ? 3.143 -4.420 -13.705 1.00 84.81 114 ALA A O 1
ATOM 884 N N . ARG A 1 115 ? 2.730 -4.958 -11.572 1.00 87.69 115 ARG A N 1
ATOM 885 C CA . ARG A 1 115 ? 3.493 -3.830 -10.988 1.00 87.69 115 ARG A CA 1
ATOM 886 C C . ARG A 1 115 ? 4.977 -3.803 -11.370 1.00 87.69 115 ARG A C 1
ATOM 888 O O . ARG A 1 115 ? 5.561 -2.725 -11.405 1.00 87.69 115 ARG A O 1
ATOM 895 N N . ALA A 1 116 ? 5.559 -4.960 -11.697 1.00 79.00 116 ALA A N 1
ATOM 896 C CA . ALA A 1 116 ? 6.932 -5.081 -12.197 1.00 79.00 116 ALA A CA 1
ATOM 897 C C . ALA A 1 116 ? 7.104 -4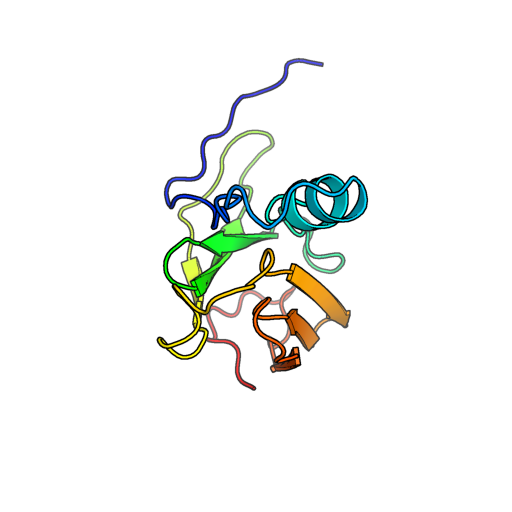.549 -13.632 1.00 79.00 116 ALA A C 1
ATOM 899 O O . ALA A 1 116 ? 8.206 -4.194 -14.047 1.00 79.00 116 ALA A O 1
ATOM 900 N N . VAL A 1 117 ? 6.016 -4.499 -14.402 1.00 75.56 117 VAL A N 1
ATOM 901 C CA . VAL A 1 117 ? 5.983 -3.886 -15.728 1.00 75.56 117 VAL A CA 1
ATOM 902 C C . VAL A 1 117 ? 5.457 -2.478 -15.516 1.00 75.56 117 VAL A C 1
ATOM 904 O O . VAL A 1 117 ? 4.364 -2.307 -14.999 1.00 75.56 117 VAL A O 1
ATOM 907 N N . GLU A 1 118 ? 6.242 -1.456 -15.843 1.00 63.59 118 GLU A N 1
ATOM 908 C CA . GLU A 1 118 ? 5.940 -0.069 -15.474 1.00 63.59 118 GLU A CA 1
ATOM 909 C C . GLU A 1 118 ? 4.614 0.463 -16.059 1.00 63.59 118 GLU A C 1
ATOM 911 O O . GLU A 1 118 ? 4.593 1.184 -17.054 1.00 63.59 118 GLU A O 1
ATOM 916 N N . THR A 1 119 ? 3.490 0.156 -15.415 1.00 65.88 119 THR A N 1
ATOM 917 C CA . THR A 1 119 ? 2.186 0.719 -15.745 1.00 65.88 119 THR A CA 1
ATOM 918 C C . THR A 1 119 ? 1.858 1.815 -14.742 1.00 65.88 119 THR A C 1
ATOM 920 O O . THR A 1 119 ? 1.785 1.569 -13.536 1.00 65.88 119 THR A O 1
ATOM 923 N N . ASP A 1 120 ? 1.612 3.027 -15.232 1.00 68.38 120 ASP A N 1
ATOM 924 C CA . ASP A 1 120 ? 1.032 4.132 -14.451 1.00 68.38 120 ASP A CA 1
ATOM 925 C C . ASP A 1 120 ? -0.499 4.003 -14.331 1.00 68.38 120 ASP A C 1
ATOM 927 O O . ASP A 1 120 ? -1.215 4.987 -14.147 1.00 68.38 120 ASP A O 1
ATOM 931 N N . ALA A 1 121 ? -1.013 2.778 -14.465 1.00 77.62 121 ALA A N 1
ATOM 932 C CA . ALA A 1 121 ? -2.429 2.489 -14.358 1.00 77.62 121 ALA A CA 1
ATOM 933 C C . ALA A 1 121 ? -2.913 2.730 -12.922 1.00 77.62 121 ALA A C 1
ATOM 935 O O . ALA A 1 121 ? -2.271 2.321 -11.949 1.00 77.62 121 ALA A O 1
ATOM 936 N N . ALA A 1 122 ? -4.065 3.388 -12.802 1.00 87.62 122 ALA A N 1
ATOM 937 C CA . ALA A 1 122 ? -4.768 3.477 -11.534 1.00 87.62 122 ALA A CA 1
ATOM 938 C C . ALA A 1 122 ? -5.223 2.076 -11.108 1.00 87.62 122 ALA A C 1
ATOM 940 O O . ALA A 1 122 ? -5.644 1.273 -11.938 1.00 87.62 122 ALA A O 1
ATOM 941 N N . TRP A 1 123 ? -5.120 1.783 -9.817 1.00 92.81 123 TRP A N 1
ATOM 942 C CA . TRP A 1 123 ? -5.626 0.541 -9.254 1.00 92.81 123 TRP A CA 1
ATOM 943 C C . TRP A 1 123 ? -7.148 0.588 -9.176 1.00 92.81 123 TRP A C 1
ATOM 945 O O . TRP A 1 123 ? -7.747 1.647 -8.971 1.00 92.81 123 TRP A O 1
ATOM 955 N N . GLU A 1 124 ? -7.761 -0.580 -9.286 1.00 91.19 124 GLU A N 1
ATOM 956 C CA . GLU A 1 124 ? -9.213 -0.749 -9.306 1.00 91.19 124 GLU A CA 1
ATOM 957 C C . GLU A 1 124 ? -9.637 -1.713 -8.195 1.00 91.19 124 GLU A C 1
ATOM 959 O O . GLU A 1 124 ? -8.831 -2.539 -7.767 1.00 91.19 124 GLU A O 1
ATOM 964 N N . VAL A 1 125 ? -10.870 -1.579 -7.696 1.00 85.56 125 VAL A N 1
ATOM 965 C CA . VAL A 1 125 ? -11.465 -2.506 -6.710 1.00 85.56 125 VAL A CA 1
ATOM 966 C C . VAL A 1 125 ? -12.027 -3.721 -7.439 1.00 85.56 125 VAL A C 1
ATOM 968 O O . VAL A 1 125 ? -12.828 -3.499 -8.372 1.00 85.56 125 VAL A O 1
#

Secondary structure (DSSP, 8-state):
--------SSPBP-PPPPGGG-SHHHHHHHSS----EEETTEEEEEEEEBTTSEEEEEEEETTTEEPPPEEEEE--TT-TT-TTPPPPEEEEEETTEEEEE-SSS-EEEEE---TTS---PPPB-

Foldseek 3Di:
DDDQDDDAPAAAAADDDDPVQPDPVSCVQRVPGQDFAQDPLANQWTWGAGNQQFIWIWGHDPPHDIDHTQGQEHDDRPLNPQPQFTDWYKDAPDQQWIWIDSSNPDIDIWGRPRVNPDDSHRIDD

Sequence (125 aa):
LTCSHCRVRAGVDEVELSEDLYTRDHVRVYGMRNHLVADPWDATSVYYVDRAGRVQRVRVALDTYLGTPVPVFRLAREVAGSPGRVSTSMHFLSEERAALCDGAGTLLVLHTGARAVETDAAWEV